Protein AF-A0A916X3Y1-F1 (afdb_monomer)

Foldseek 3Di:
DDDDPDPPPPPPPPPPDPDPPDDDDPPDDDDPVRVVVVVVVVVVVVVVVVVVVVVVVVVVVVVVVVVVVVVVVVVVVVVVVVVVVVVVVVVVVVVVVVVVLLVVLVVCCVVVVVVSVVD

Secondary structure (DSSP, 8-state):
--S-SSSSSTTS---------PPPPTTPPPPHHHHHHHHHHHHHHHHHHHHHHHHHHHHHHHHHHHHHHHHHHHHHHHHHHHHHHHHHHHHHHHHHHHHHHHHHHHHHHHTT-GGGTT-

pLDDT: mean 85.69, std 15.68, range [44.16, 98.5]

Solvent-accessible surface area (backbone atoms only — not comparable to full-atom values): 7210 Å² total; per-residue (Å²): 141,83,94,81,82,83,84,78,77,81,84,80,74,90,75,78,74,85,68,81,80,77,75,84,61,94,82,66,78,76,50,74,68,53,51,52,52,47,53,53,50,52,54,48,52,53,50,54,51,51,52,53,50,51,54,52,51,52,56,50,50,52,53,51,54,52,50,50,52,53,53,55,52,54,53,52,52,52,52,52,50,53,51,51,52,54,51,51,55,55,48,52,52,52,50,55,48,53,55,48,52,52,51,51,32,53,50,40,23,74,73,66,44,61,84,33,65,82,108

Sequence (119 aa):
MRHGAFLSAAALAVAVTCAPARADDPYEKLTPEELARDRETIRRLNREQLEYVRQRDAQYAEGWRAYDRARHSSGSDSARHQQQVRAYEADRRRYEQAMAEWRDDVAACRAGYYEYCRR

Organism: NCBI:txid1955250

Mean predicted aligned error: 14.66 Å

Radius of gyration: 43.61 Å; Cα contacts (8 Å, |Δi|>4): 15; chains: 1; bounding box: 110×30×101 Å

Structure (mmCIF, N/CA/C/O backbone):
data_AF-A0A916X3Y1-F1
#
_entry.id   AF-A0A916X3Y1-F1
#
loop_
_atom_site.group_PDB
_atom_site.id
_atom_site.type_symbol
_atom_site.label_atom_id
_atom_site.label_alt_id
_atom_site.label_comp_id
_atom_site.label_asym_id
_atom_site.label_entity_id
_atom_site.label_seq_id
_atom_site.pdbx_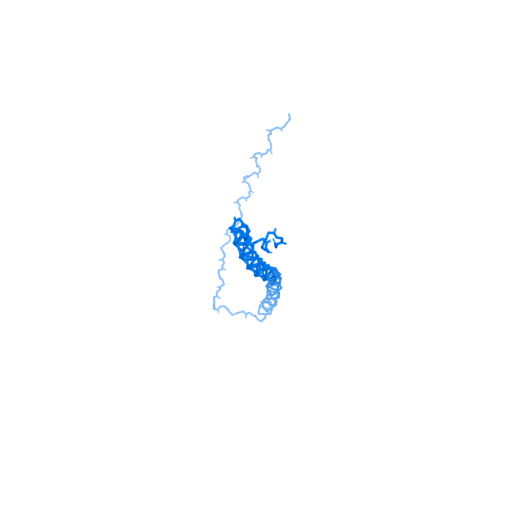PDB_ins_code
_atom_site.Cartn_x
_atom_site.Cartn_y
_atom_site.Cartn_z
_atom_site.occupancy
_atom_site.B_iso_or_equiv
_atom_site.auth_seq_id
_atom_site.auth_comp_id
_atom_site.auth_asym_id
_atom_site.auth_atom_id
_atom_site.pdbx_PDB_model_num
ATOM 1 N N . MET A 1 1 ? 69.023 8.499 -1.344 1.00 44.16 1 MET A N 1
ATOM 2 C CA . MET A 1 1 ? 68.287 7.883 -2.479 1.00 44.16 1 MET A CA 1
ATOM 3 C C . MET A 1 1 ? 66.813 7.852 -2.093 1.00 44.16 1 MET A C 1
ATOM 5 O O . MET A 1 1 ? 66.559 7.384 -1.003 1.00 44.16 1 MET A O 1
ATOM 9 N N . ARG A 1 2 ? 65.785 8.315 -2.806 1.00 48.59 2 ARG A N 1
ATOM 10 C CA . ARG A 1 2 ? 65.554 8.884 -4.143 1.00 48.59 2 ARG A CA 1
ATOM 11 C C . ARG A 1 2 ? 64.167 9.557 -4.024 1.00 48.59 2 ARG A C 1
ATOM 13 O O . ARG A 1 2 ? 63.162 8.860 -4.047 1.00 48.59 2 ARG A O 1
ATOM 20 N N . HIS A 1 3 ? 64.098 10.877 -3.867 1.00 47.38 3 HIS A N 1
ATOM 21 C CA . HIS A 1 3 ? 62.840 11.646 -3.924 1.00 47.38 3 HIS A CA 1
ATOM 22 C C . HIS A 1 3 ? 62.915 12.671 -5.062 1.00 47.38 3 HIS A C 1
ATOM 24 O O . HIS A 1 3 ? 62.793 13.866 -4.837 1.00 47.38 3 HIS A O 1
ATOM 30 N N . GLY A 1 4 ? 63.215 12.220 -6.284 1.00 51.53 4 GLY A N 1
ATOM 31 C CA . GLY A 1 4 ? 63.528 13.145 -7.381 1.00 51.53 4 GLY A CA 1
ATOM 32 C C . GLY A 1 4 ? 63.129 12.677 -8.773 1.00 51.53 4 GLY A C 1
ATOM 33 O O . GLY A 1 4 ? 63.801 13.042 -9.726 1.00 51.53 4 GLY A O 1
ATOM 34 N N . ALA A 1 5 ? 62.097 11.841 -8.918 1.00 54.31 5 ALA A N 1
ATOM 35 C CA . ALA A 1 5 ? 61.753 11.285 -10.234 1.00 54.31 5 ALA A CA 1
ATOM 36 C C . ALA A 1 5 ? 60.248 11.147 -10.523 1.00 54.31 5 ALA A C 1
ATOM 38 O O . ALA A 1 5 ? 59.883 10.390 -11.413 1.00 54.31 5 ALA A O 1
ATOM 39 N N . PHE A 1 6 ? 59.369 11.855 -9.805 1.00 48.84 6 PHE A N 1
ATOM 40 C CA . PHE A 1 6 ? 57.917 11.766 -10.049 1.00 48.84 6 PHE A CA 1
ATOM 41 C C . PHE A 1 6 ? 57.268 13.051 -10.582 1.00 48.84 6 PHE A C 1
ATOM 43 O O . PHE A 1 6 ? 56.071 13.050 -10.838 1.00 48.84 6 PHE A O 1
ATOM 50 N N . LEU A 1 7 ? 58.031 14.126 -10.813 1.00 50.97 7 LEU A N 1
ATOM 51 C CA . LEU A 1 7 ? 57.475 15.402 -11.296 1.00 50.97 7 LEU A CA 1
ATOM 52 C C . LEU A 1 7 ? 57.692 15.678 -12.794 1.00 50.97 7 LEU A C 1
ATOM 54 O O . LEU A 1 7 ? 57.165 16.661 -13.300 1.00 50.97 7 LEU A O 1
ATOM 58 N N . SER A 1 8 ? 58.390 14.808 -13.531 1.00 49.16 8 SER A N 1
ATOM 59 C CA . SER A 1 8 ? 58.743 15.081 -14.939 1.00 49.16 8 SER A CA 1
ATOM 60 C C . SER A 1 8 ? 57.944 14.286 -15.981 1.00 49.16 8 SER A C 1
ATOM 62 O O . SER A 1 8 ? 58.177 14.462 -17.171 1.00 49.16 8 SER A O 1
ATOM 64 N N . ALA A 1 9 ? 56.999 13.430 -15.576 1.00 49.28 9 ALA A N 1
ATOM 65 C CA . ALA A 1 9 ? 56.216 12.604 -16.510 1.00 49.28 9 ALA A CA 1
ATOM 66 C C . ALA A 1 9 ? 54.805 13.148 -16.815 1.00 49.28 9 ALA A C 1
ATOM 68 O O . ALA A 1 9 ? 54.120 12.612 -17.680 1.00 49.28 9 ALA A O 1
ATOM 69 N N . ALA A 1 10 ? 54.359 14.215 -16.141 1.00 51.84 10 ALA A N 1
ATOM 70 C CA . ALA A 1 10 ? 53.013 14.770 -16.331 1.00 51.84 10 ALA A CA 1
ATOM 71 C C . ALA A 1 10 ? 52.903 15.783 -17.491 1.00 51.84 10 ALA A C 1
ATOM 73 O O . ALA A 1 10 ? 51.804 16.210 -17.825 1.00 51.84 10 ALA A O 1
ATOM 74 N N . ALA A 1 11 ? 54.016 16.168 -18.126 1.00 54.16 11 ALA A N 1
ATOM 75 C CA . ALA A 1 11 ? 54.036 17.251 -19.116 1.00 54.16 11 ALA A CA 1
ATOM 76 C C . ALA A 1 11 ? 53.932 16.794 -20.589 1.00 54.16 11 ALA A C 1
ATOM 78 O O . ALA A 1 11 ? 54.037 17.626 -21.483 1.00 54.16 11 ALA A O 1
ATOM 79 N N . LEU A 1 12 ? 53.735 15.499 -20.871 1.00 56.00 12 LEU A N 1
ATOM 80 C CA . LEU A 1 12 ? 53.884 14.946 -22.231 1.00 56.00 12 LEU A CA 1
ATOM 81 C C . LEU A 1 12 ? 52.687 14.119 -22.732 1.00 56.00 12 LEU A C 1
ATOM 83 O O . LEU A 1 12 ? 52.857 13.217 -23.544 1.00 56.00 12 LEU A O 1
ATOM 87 N N . ALA A 1 13 ? 51.468 14.428 -22.276 1.00 55.31 13 ALA A N 1
ATOM 88 C CA . ALA A 1 13 ? 50.255 13.732 -22.730 1.00 55.31 13 ALA A CA 1
ATOM 89 C C . ALA A 1 13 ? 49.047 14.646 -23.033 1.00 55.31 13 ALA A C 1
ATOM 91 O O . ALA A 1 13 ? 47.923 14.162 -23.115 1.00 55.31 13 ALA A O 1
ATOM 92 N N . VAL A 1 14 ? 49.248 15.954 -23.244 1.00 57.62 14 VAL A N 1
ATOM 93 C CA . VAL A 1 14 ? 48.178 16.880 -23.691 1.00 57.62 14 VAL A CA 1
ATOM 94 C C . VAL A 1 14 ? 48.352 17.221 -25.174 1.00 57.62 14 VAL A C 1
ATOM 96 O O . VAL A 1 14 ? 48.387 18.373 -25.584 1.00 57.62 14 VAL A O 1
ATOM 99 N N . ALA A 1 15 ? 48.492 16.186 -25.994 1.00 55.53 15 ALA A N 1
ATOM 100 C CA . ALA A 1 15 ? 48.335 16.277 -27.445 1.00 55.53 15 ALA A CA 1
ATOM 101 C C . ALA A 1 15 ? 47.292 15.253 -27.915 1.00 55.53 15 ALA A C 1
ATOM 103 O O . ALA A 1 15 ? 47.436 14.629 -28.963 1.00 55.53 15 ALA A O 1
ATOM 104 N N . VAL A 1 16 ? 46.239 15.056 -27.110 1.00 61.94 16 VAL A N 1
ATOM 105 C CA . VAL A 1 16 ? 45.024 14.382 -27.570 1.00 61.94 16 VAL A CA 1
ATOM 106 C C . VAL A 1 16 ? 44.362 15.332 -28.559 1.00 61.94 16 VAL A C 1
ATOM 108 O O . VAL A 1 16 ? 43.716 16.312 -28.205 1.00 61.94 16 VAL A O 1
ATOM 111 N N . THR A 1 17 ? 44.658 15.062 -29.819 1.00 58.97 17 THR A N 1
ATOM 112 C CA . THR A 1 17 ? 44.101 15.638 -31.033 1.00 58.97 17 THR A CA 1
ATOM 113 C C . THR A 1 17 ? 42.613 15.962 -30.896 1.00 58.97 17 THR A C 1
ATOM 115 O O . THR A 1 17 ? 41.772 15.064 -30.952 1.00 58.97 17 THR A O 1
ATOM 118 N N . CYS A 1 18 ? 42.276 17.250 -30.803 1.00 63.91 18 CYS A N 1
ATOM 119 C CA . CYS A 1 18 ? 40.961 17.741 -31.206 1.00 63.91 18 CYS A CA 1
ATOM 120 C C . CYS A 1 18 ? 40.856 17.597 -32.730 1.00 63.91 18 CYS A C 1
ATOM 122 O O . CYS A 1 18 ? 41.080 18.553 -33.471 1.00 63.91 18 CYS A O 1
ATOM 124 N N . ALA A 1 19 ? 40.584 16.386 -33.216 1.00 65.50 19 ALA A N 1
ATOM 125 C CA . ALA A 1 19 ? 40.136 16.215 -34.588 1.00 65.50 19 ALA A CA 1
ATOM 126 C C . ALA A 1 19 ? 38.744 16.862 -34.700 1.00 65.50 19 ALA A C 1
ATOM 128 O O . ALA A 1 19 ? 37.890 16.586 -33.852 1.00 65.50 19 ALA A O 1
ATOM 129 N N . PRO A 1 20 ? 38.490 17.734 -35.691 1.00 69.31 20 PRO A N 1
ATOM 130 C CA . PRO A 1 20 ? 37.146 18.243 -35.913 1.00 69.31 20 PRO A CA 1
ATOM 131 C C . PRO A 1 20 ? 36.227 17.060 -36.227 1.00 69.31 20 PRO A C 1
ATOM 133 O O . PRO A 1 20 ? 36.447 16.340 -37.202 1.00 69.31 20 PRO A O 1
ATOM 136 N N . ALA A 1 21 ? 35.205 16.851 -35.397 1.00 74.00 21 ALA A N 1
ATOM 137 C CA . ALA A 1 21 ? 34.122 15.941 -35.730 1.00 74.00 21 ALA A CA 1
ATOM 138 C C . ALA A 1 21 ?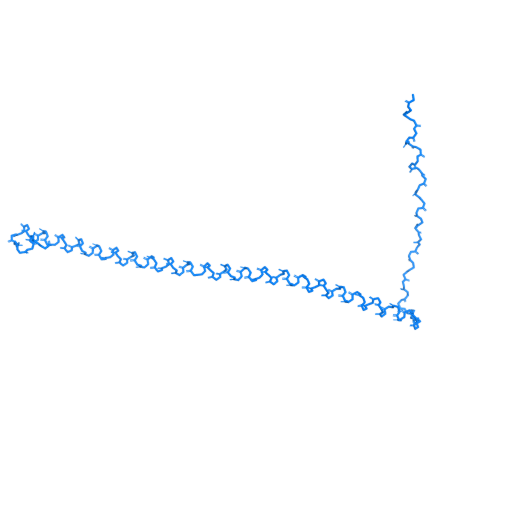 33.428 16.500 -36.978 1.00 74.00 21 ALA A C 1
ATOM 140 O O . ALA A 1 21 ? 32.827 17.575 -36.933 1.00 74.00 21 ALA A O 1
ATOM 141 N N . ARG A 1 22 ? 33.564 15.811 -38.115 1.00 72.00 22 ARG A N 1
ATOM 142 C CA . ARG A 1 22 ? 32.702 16.075 -39.266 1.00 72.00 22 ARG A CA 1
ATOM 143 C C . ARG A 1 22 ? 31.299 15.624 -38.882 1.00 72.00 22 ARG A C 1
ATOM 145 O O . ARG A 1 22 ? 31.124 14.483 -38.474 1.00 72.00 22 ARG A O 1
ATOM 152 N N . ALA A 1 23 ? 30.343 16.543 -38.951 1.00 74.62 23 ALA A N 1
ATOM 153 C CA . ALA A 1 23 ? 28.937 16.193 -38.845 1.00 74.62 23 ALA A CA 1
ATOM 154 C C . ALA A 1 23 ? 28.533 15.397 -40.091 1.00 74.62 23 ALA A C 1
ATOM 156 O O . ALA A 1 23 ? 28.978 15.735 -41.191 1.00 74.62 23 ALA A O 1
ATOM 157 N N . ASP A 1 24 ? 27.703 14.375 -39.904 1.00 72.06 24 ASP A N 1
ATOM 158 C CA . ASP A 1 24 ? 27.115 13.620 -41.008 1.00 72.06 24 ASP A CA 1
ATOM 159 C C . ASP A 1 24 ? 26.263 14.566 -41.870 1.00 72.06 24 ASP A C 1
ATOM 161 O O . ASP A 1 24 ? 25.454 15.342 -41.346 1.00 72.06 24 ASP A O 1
ATOM 165 N N . ASP A 1 25 ? 26.468 14.545 -43.189 1.00 79.38 25 ASP A N 1
ATOM 166 C CA . ASP A 1 25 ? 25.682 15.353 -44.121 1.00 79.38 25 ASP A CA 1
ATOM 167 C C . ASP A 1 25 ? 24.270 14.747 -44.242 1.00 79.38 25 ASP A C 1
ATOM 169 O O . ASP A 1 25 ? 24.129 13.601 -44.675 1.00 79.38 25 ASP A O 1
ATOM 173 N N . PRO A 1 26 ? 23.197 15.486 -43.899 1.00 75.00 26 PRO A N 1
ATOM 174 C CA . PRO A 1 26 ? 21.831 14.966 -43.964 1.00 75.00 26 PRO A CA 1
ATOM 175 C C . PRO A 1 26 ? 21.361 14.621 -45.389 1.00 75.00 26 PRO A C 1
ATOM 177 O O . PRO A 1 26 ? 20.303 14.006 -45.541 1.00 75.00 26 PRO A O 1
ATOM 180 N N . TYR A 1 27 ? 22.099 15.026 -46.429 1.00 78.88 27 TYR A N 1
ATOM 181 C CA . TYR A 1 27 ? 21.800 14.724 -47.831 1.00 78.88 27 TYR A CA 1
ATOM 182 C C . TYR A 1 27 ? 22.665 13.599 -48.415 1.00 78.88 27 TYR A C 1
ATOM 184 O O . TYR A 1 27 ? 22.440 13.191 -49.562 1.00 78.88 27 TYR A O 1
ATOM 192 N N . GLU A 1 28 ? 23.628 13.077 -47.654 1.00 82.25 28 GLU A N 1
ATOM 193 C CA . GLU A 1 28 ? 24.471 11.970 -48.088 1.00 82.25 28 GLU A CA 1
ATOM 194 C C . GLU A 1 28 ? 23.668 10.663 -48.117 1.00 82.25 28 GLU A C 1
ATOM 196 O O . GLU A 1 28 ? 22.953 10.298 -47.181 1.00 82.25 28 GLU A O 1
ATOM 201 N N . LYS A 1 29 ? 23.738 9.954 -49.248 1.00 86.25 29 LYS A N 1
ATOM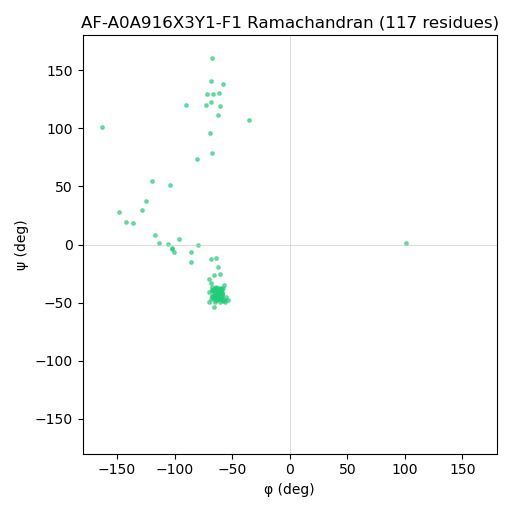 202 C CA . LYS A 1 29 ? 23.048 8.674 -49.412 1.00 86.25 29 LYS A CA 1
ATOM 203 C C . LYS A 1 29 ? 23.967 7.549 -48.970 1.00 86.25 29 LYS A C 1
ATOM 205 O O . LYS A 1 29 ? 24.995 7.325 -49.599 1.00 86.25 29 LYS A O 1
ATOM 210 N N . LEU A 1 30 ? 23.520 6.799 -47.968 1.00 87.25 30 LEU A N 1
ATOM 211 C CA . LEU A 1 30 ? 24.178 5.573 -47.531 1.00 87.25 30 LEU A CA 1
ATOM 212 C C . LEU A 1 30 ? 24.278 4.566 -48.682 1.00 87.25 30 LEU A C 1
ATOM 214 O O . LEU A 1 30 ? 23.325 4.336 -49.438 1.00 87.25 30 LEU A O 1
ATOM 218 N N . THR A 1 31 ? 25.431 3.921 -48.769 1.00 92.94 31 THR A N 1
ATOM 219 C CA . THR A 1 31 ? 25.657 2.755 -49.620 1.00 92.94 31 THR A CA 1
ATOM 220 C C . THR A 1 31 ? 24.845 1.548 -49.118 1.00 92.94 31 THR A C 1
ATOM 222 O O . THR A 1 31 ? 24.428 1.493 -47.954 1.00 92.94 31 THR A O 1
ATOM 225 N N . PRO A 1 32 ? 24.603 0.528 -49.964 1.00 94.00 32 PRO A N 1
ATOM 226 C CA . PRO A 1 32 ? 23.918 -0.692 -49.538 1.00 94.00 32 PRO A CA 1
ATOM 227 C C . PRO A 1 32 ? 24.597 -1.419 -48.367 1.00 94.00 32 PRO A C 1
ATOM 229 O O . PRO A 1 32 ? 23.896 -1.985 -47.524 1.00 94.00 32 PRO A O 1
ATOM 232 N N . GLU A 1 33 ? 25.934 -1.405 -48.287 1.00 93.94 33 GLU A N 1
ATOM 233 C CA . GLU A 1 33 ? 26.662 -2.031 -47.176 1.00 93.94 33 GLU A CA 1
ATOM 234 C C . GLU A 1 33 ? 26.472 -1.270 -45.859 1.00 93.94 33 GLU A C 1
ATOM 236 O O . GLU A 1 33 ? 26.269 -1.890 -44.812 1.00 93.94 33 GLU A O 1
ATOM 241 N N . GLU A 1 34 ? 26.485 0.064 -45.900 1.00 92.12 34 GLU A N 1
ATOM 242 C CA . GLU A 1 34 ? 26.216 0.905 -44.728 1.00 92.12 34 GLU A CA 1
ATOM 243 C C . GLU A 1 34 ? 24.786 0.706 -44.228 1.00 92.12 34 GLU A C 1
ATOM 245 O O . GLU A 1 34 ? 24.577 0.447 -43.045 1.00 92.12 34 GLU A O 1
ATOM 250 N N . LEU A 1 35 ? 23.807 0.674 -45.138 1.00 92.44 35 LEU A N 1
ATOM 251 C CA . LEU A 1 35 ? 22.418 0.351 -44.799 1.00 92.44 35 LEU A CA 1
ATOM 252 C C . LEU A 1 35 ? 22.275 -1.033 -44.150 1.00 92.44 35 LEU A C 1
ATOM 254 O O . LEU A 1 35 ? 21.439 -1.222 -43.261 1.00 92.44 35 LEU A O 1
ATOM 258 N N . ALA A 1 36 ? 23.052 -2.024 -44.592 1.00 94.56 36 ALA A N 1
ATOM 259 C CA . ALA A 1 36 ? 23.040 -3.354 -43.991 1.00 94.56 36 ALA A CA 1
ATOM 260 C C . ALA A 1 36 ? 23.611 -3.334 -42.562 1.00 94.56 36 ALA A C 1
ATOM 262 O O . ALA A 1 36 ? 22.991 -3.896 -41.653 1.00 94.56 36 ALA A O 1
ATOM 263 N N . ARG A 1 37 ? 24.734 -2.634 -42.352 1.00 94.56 37 ARG A N 1
ATOM 264 C CA . ARG A 1 37 ? 25.368 -2.454 -41.035 1.00 94.56 37 ARG A CA 1
ATOM 265 C C . ARG A 1 37 ? 24.463 -1.699 -40.060 1.00 94.56 37 ARG A C 1
ATOM 267 O O . ARG A 1 37 ? 24.323 -2.110 -38.905 1.00 94.56 37 ARG A O 1
ATOM 274 N N . ASP A 1 38 ? 23.800 -0.649 -40.525 1.00 94.62 38 ASP A N 1
ATOM 275 C CA . ASP A 1 38 ? 22.855 0.125 -39.720 1.00 94.62 38 ASP A CA 1
ATOM 276 C C . ASP A 1 38 ? 21.649 -0.713 -39.323 1.00 94.62 38 ASP A C 1
ATOM 278 O O . ASP A 1 38 ? 21.257 -0.730 -38.158 1.00 94.62 38 ASP A O 1
ATOM 282 N N . ARG A 1 39 ? 21.083 -1.490 -40.254 1.00 95.31 39 ARG A N 1
ATOM 283 C CA . ARG A 1 39 ? 19.974 -2.406 -39.945 1.00 95.31 39 ARG A CA 1
ATOM 284 C C . ARG A 1 39 ? 20.355 -3.423 -38.881 1.00 95.31 39 ARG A C 1
ATOM 286 O O . ARG A 1 39 ? 19.542 -3.711 -38.003 1.00 95.31 39 ARG A O 1
ATOM 293 N N . GLU A 1 40 ? 21.553 -3.989 -38.959 1.00 96.81 40 GLU A N 1
ATOM 294 C CA . GLU A 1 40 ? 22.045 -4.908 -37.936 1.00 96.81 40 GLU A CA 1
ATOM 295 C C . GLU A 1 40 ? 22.200 -4.204 -36.582 1.00 96.81 40 GLU A C 1
ATOM 297 O O . GLU A 1 40 ? 21.701 -4.701 -35.567 1.00 96.81 40 GLU A O 1
ATOM 302 N N . THR A 1 41 ? 22.796 -3.010 -36.582 1.00 96.25 41 THR A N 1
ATOM 303 C CA . THR A 1 41 ? 22.997 -2.188 -35.382 1.00 96.25 41 THR A CA 1
ATOM 304 C C . THR A 1 41 ? 21.668 -1.822 -34.728 1.00 96.25 41 THR A C 1
ATOM 306 O O . THR A 1 41 ? 21.472 -2.087 -33.543 1.00 96.25 41 THR A O 1
ATOM 309 N N . ILE A 1 42 ? 20.705 -1.317 -35.499 1.00 96.19 42 ILE A N 1
ATOM 310 C CA . ILE A 1 42 ? 19.355 -0.977 -35.034 1.00 96.19 42 ILE A CA 1
ATOM 311 C C . ILE A 1 42 ? 18.654 -2.213 -34.465 1.00 96.19 42 ILE A C 1
ATOM 313 O O . ILE A 1 42 ? 18.044 -2.147 -33.401 1.00 96.19 42 ILE A O 1
ATOM 317 N N . ARG A 1 43 ? 18.750 -3.372 -35.129 1.00 98.00 43 ARG A N 1
ATOM 318 C CA . ARG A 1 43 ? 18.160 -4.621 -34.617 1.00 98.00 43 ARG A CA 1
ATOM 319 C C . ARG A 1 43 ? 18.785 -5.060 -33.300 1.00 98.00 43 ARG A C 1
ATOM 321 O O . ARG A 1 43 ? 18.083 -5.629 -32.468 1.00 98.00 43 ARG A O 1
ATOM 328 N N . ARG A 1 44 ? 20.092 -4.871 -33.119 1.00 98.25 44 ARG A N 1
ATOM 329 C CA . ARG A 1 44 ? 20.763 -5.150 -31.845 1.00 98.25 44 ARG A CA 1
ATOM 330 C C . ARG A 1 44 ? 20.255 -4.200 -30.761 1.00 98.25 44 ARG A C 1
ATOM 332 O O . ARG A 1 44 ? 19.720 -4.681 -29.770 1.00 98.25 44 ARG A O 1
ATOM 339 N N . LEU A 1 45 ? 20.308 -2.892 -31.008 1.00 98.12 45 LEU A N 1
ATOM 340 C CA . LEU A 1 45 ? 19.875 -1.870 -30.050 1.00 98.12 45 LEU A CA 1
ATOM 341 C C . LEU A 1 45 ? 18.402 -2.035 -29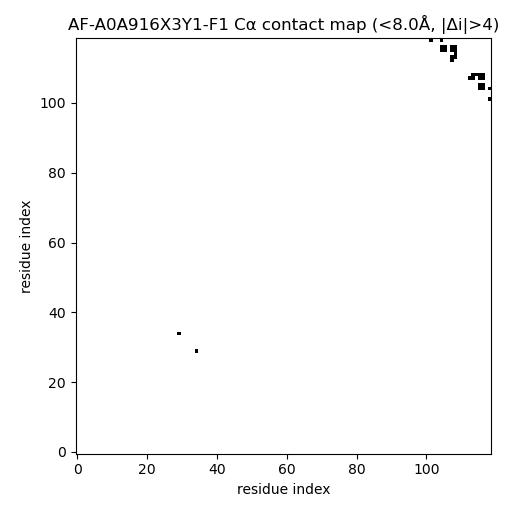.653 1.00 98.12 45 LEU A C 1
ATOM 343 O O . LEU A 1 45 ? 18.064 -1.964 -28.478 1.00 98.12 45 LEU A O 1
ATOM 347 N N . ASN A 1 46 ? 17.521 -2.343 -30.608 1.00 98.31 46 ASN A N 1
ATOM 348 C CA . ASN A 1 46 ? 16.110 -2.600 -30.317 1.00 98.31 46 ASN A CA 1
ATOM 349 C C . ASN A 1 46 ? 15.908 -3.837 -29.434 1.00 98.31 46 ASN A C 1
ATOM 351 O O . ASN A 1 46 ? 15.012 -3.844 -28.592 1.00 98.31 46 ASN A O 1
ATOM 355 N N . ARG A 1 47 ? 16.717 -4.890 -29.619 1.00 98.50 47 ARG A N 1
ATOM 356 C CA . ARG A 1 47 ? 16.655 -6.093 -28.776 1.00 98.50 47 ARG A CA 1
ATOM 357 C C . ARG A 1 47 ? 17.136 -5.799 -27.360 1.00 98.50 47 ARG A C 1
ATOM 359 O O . ARG A 1 47 ? 16.427 -6.143 -26.420 1.00 98.50 47 ARG A O 1
ATOM 366 N N . GLU A 1 48 ? 18.271 -5.120 -27.225 1.00 98.31 48 GLU A N 1
ATOM 367 C CA . GLU A 1 48 ? 18.823 -4.698 -25.930 1.00 98.31 48 GLU A CA 1
ATOM 368 C C . GLU A 1 48 ? 17.837 -3.794 -25.179 1.00 98.31 48 GLU A C 1
ATOM 370 O O . GLU A 1 48 ? 17.540 -4.019 -24.007 1.00 98.31 48 GLU A O 1
ATOM 375 N N . GLN A 1 49 ? 17.238 -2.824 -25.874 1.00 98.50 49 GLN A N 1
ATOM 376 C CA . GLN A 1 49 ? 16.266 -1.919 -25.271 1.00 98.50 49 GLN A CA 1
ATOM 377 C C . GLN A 1 49 ? 14.975 -2.636 -24.865 1.00 98.50 49 GLN A C 1
ATOM 379 O O . GLN A 1 49 ? 14.410 -2.346 -23.808 1.00 98.50 49 GLN A O 1
ATOM 384 N N . LEU A 1 50 ? 14.499 -3.584 -25.678 1.00 98.38 50 LEU A N 1
ATOM 385 C CA . LEU A 1 50 ? 13.340 -4.404 -25.332 1.00 98.38 50 LEU A CA 1
ATOM 386 C C . LEU A 1 50 ? 13.608 -5.245 -24.079 1.00 98.38 50 LEU A C 1
ATOM 388 O O . LEU A 1 50 ? 12.730 -5.363 -23.226 1.00 98.38 50 LEU A O 1
ATOM 392 N N . GLU A 1 51 ? 14.799 -5.830 -23.963 1.00 98.25 51 GLU A N 1
ATOM 393 C CA . GLU A 1 51 ? 15.202 -6.599 -22.786 1.00 98.25 51 GLU A CA 1
ATOM 394 C C . GLU A 1 51 ? 15.267 -5.719 -21.534 1.00 98.25 51 GLU A C 1
ATOM 396 O O . GLU A 1 51 ? 14.658 -6.060 -20.518 1.00 98.25 51 GLU A O 1
ATOM 401 N N . TYR A 1 52 ? 15.886 -4.541 -21.638 1.00 97.50 52 TYR A N 1
ATOM 402 C CA . TYR A 1 52 ? 15.926 -3.556 -20.559 1.00 97.50 52 TYR A CA 1
ATOM 403 C C . TYR A 1 52 ? 14.521 -3.155 -20.082 1.00 97.50 52 TYR A C 1
ATOM 405 O O . TYR A 1 52 ? 14.232 -3.196 -18.885 1.00 97.50 52 TYR A O 1
ATOM 413 N N . VAL A 1 53 ? 13.616 -2.813 -21.007 1.00 97.88 53 VAL A N 1
ATOM 414 C CA . VAL A 1 53 ? 12.238 -2.427 -20.662 1.00 97.88 53 VAL A CA 1
ATOM 415 C C . VAL A 1 53 ? 11.491 -3.585 -20.010 1.00 97.88 53 VAL A C 1
ATOM 417 O O . VAL A 1 53 ? 10.833 -3.381 -18.994 1.00 97.88 53 VAL A O 1
ATOM 420 N N . ARG A 1 54 ? 11.630 -4.812 -20.526 1.00 96.88 54 ARG A N 1
ATOM 421 C CA . ARG A 1 54 ? 11.011 -5.999 -19.915 1.00 96.88 54 ARG A CA 1
ATOM 422 C C . ARG A 1 54 ? 11.498 -6.225 -18.488 1.00 96.88 54 ARG A C 1
ATOM 424 O O . ARG A 1 54 ? 10.683 -6.497 -17.611 1.00 96.88 54 ARG A O 1
ATOM 431 N N . GLN A 1 55 ? 12.803 -6.106 -18.253 1.00 95.88 55 GLN A N 1
ATOM 432 C CA . GLN A 1 55 ? 13.382 -6.258 -16.921 1.00 95.88 55 GLN A CA 1
ATOM 433 C C . GLN A 1 55 ? 12.863 -5.180 -15.965 1.00 95.88 55 GLN A C 1
ATOM 435 O O . GLN A 1 55 ? 12.411 -5.492 -14.863 1.00 95.88 55 GLN A O 1
ATOM 440 N N . ARG A 1 56 ? 12.879 -3.920 -16.403 1.00 94.75 56 ARG A N 1
ATOM 441 C CA . ARG A 1 56 ? 12.366 -2.783 -15.638 1.00 94.75 56 ARG A CA 1
ATOM 442 C C . ARG A 1 56 ? 10.888 -2.968 -15.284 1.00 94.75 56 ARG A C 1
ATOM 444 O O . ARG A 1 56 ? 10.494 -2.798 -14.134 1.00 94.75 56 ARG A O 1
ATOM 451 N N . ASP A 1 57 ? 10.064 -3.335 -16.258 1.00 96.25 57 ASP A N 1
ATOM 452 C CA . ASP A 1 57 ? 8.625 -3.493 -16.056 1.00 96.25 57 ASP A CA 1
ATOM 453 C C . ASP A 1 57 ? 8.315 -4.695 -15.146 1.00 96.25 57 ASP A C 1
ATOM 455 O O . ASP A 1 57 ? 7.395 -4.623 -14.331 1.00 96.25 57 ASP A O 1
ATOM 459 N N . ALA A 1 58 ? 9.118 -5.766 -15.202 1.00 93.94 58 ALA A N 1
ATOM 460 C CA . ALA A 1 58 ? 9.022 -6.883 -14.262 1.00 93.94 58 ALA A CA 1
ATOM 461 C C . ALA A 1 58 ? 9.305 -6.445 -12.813 1.00 93.94 58 ALA A C 1
ATOM 463 O O . ALA A 1 58 ? 8.560 -6.827 -11.907 1.00 93.94 58 ALA A O 1
ATOM 464 N N . GLN A 1 59 ? 10.318 -5.598 -12.598 1.00 89.19 59 GLN A N 1
ATOM 465 C CA . GLN A 1 59 ? 10.617 -5.027 -11.278 1.00 89.19 59 GLN A CA 1
ATOM 466 C C . GLN A 1 59 ? 9.453 -4.171 -10.757 1.00 89.19 59 GLN A C 1
ATOM 468 O O . GLN A 1 59 ? 9.032 -4.316 -9.608 1.00 89.19 59 GLN A O 1
ATOM 473 N N . TYR A 1 60 ? 8.871 -3.318 -11.605 1.00 90.88 60 TYR A N 1
ATOM 474 C CA . TYR A 1 60 ? 7.708 -2.520 -11.211 1.00 90.88 60 TYR A CA 1
ATOM 475 C C . TYR A 1 60 ? 6.471 -3.376 -10.933 1.00 90.88 60 TYR A C 1
ATOM 477 O O . TYR A 1 60 ? 5.734 -3.088 -9.990 1.00 90.88 60 TYR A O 1
ATOM 485 N N . ALA A 1 61 ? 6.234 -4.435 -11.711 1.00 92.12 61 ALA A N 1
ATOM 486 C CA . ALA A 1 61 ? 5.094 -5.324 -11.510 1.00 92.12 61 ALA A CA 1
ATOM 487 C C . ALA A 1 61 ? 5.120 -5.995 -10.127 1.00 92.12 61 ALA A C 1
ATOM 489 O O . ALA A 1 61 ? 4.072 -6.142 -9.494 1.00 92.12 61 ALA A O 1
ATOM 490 N N . GLU A 1 62 ? 6.298 -6.376 -9.630 1.00 86.00 62 GLU A N 1
ATOM 491 C CA . GLU A 1 62 ? 6.447 -6.920 -8.278 1.00 86.00 62 GLU A CA 1
ATOM 492 C C . GLU A 1 62 ? 6.106 -5.881 -7.202 1.00 86.00 62 GLU A C 1
ATOM 494 O O . GLU A 1 62 ? 5.292 -6.162 -6.315 1.00 86.00 62 GLU A O 1
ATOM 499 N N . GLY A 1 63 ? 6.652 -4.666 -7.324 1.00 88.56 63 GLY A N 1
ATOM 500 C CA . GLY A 1 63 ? 6.362 -3.55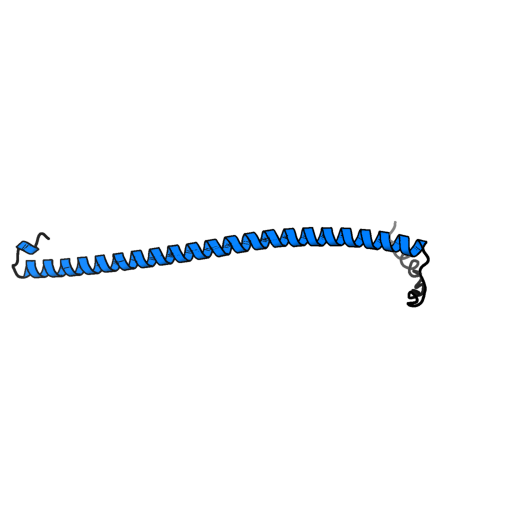9 -6.411 1.00 88.56 63 GLY A CA 1
ATOM 501 C C . GLY A 1 63 ? 4.872 -3.207 -6.368 1.00 88.56 63 GLY A C 1
ATOM 502 O O . GLY A 1 63 ? 4.294 -3.074 -5.288 1.00 88.56 63 GLY A O 1
ATOM 503 N N . TRP A 1 64 ? 4.215 -3.154 -7.530 1.00 89.38 64 TRP A N 1
ATOM 504 C CA . TRP A 1 64 ? 2.773 -2.913 -7.627 1.00 89.38 64 TRP A CA 1
ATOM 505 C C . TRP A 1 64 ? 1.943 -4.014 -6.970 1.00 89.38 64 TRP A C 1
ATOM 507 O O . TRP A 1 64 ? 1.003 -3.714 -6.237 1.00 89.38 64 TRP A O 1
ATOM 517 N N . ARG A 1 65 ? 2.304 -5.289 -7.166 1.00 89.69 65 ARG A N 1
ATOM 518 C CA . ARG A 1 65 ? 1.625 -6.413 -6.500 1.00 89.69 65 ARG A CA 1
ATOM 519 C C . ARG A 1 65 ? 1.795 -6.363 -4.981 1.00 89.69 65 ARG A C 1
ATOM 521 O O . ARG A 1 65 ? 0.865 -6.709 -4.257 1.00 89.69 65 ARG A O 1
ATOM 528 N N . ALA A 1 66 ? 2.968 -5.968 -4.487 1.00 88.19 66 ALA A N 1
ATOM 529 C CA . ALA A 1 66 ? 3.207 -5.813 -3.054 1.00 88.19 66 ALA A CA 1
ATOM 530 C C . ALA A 1 66 ? 2.372 -4.669 -2.459 1.00 88.19 66 ALA A C 1
ATOM 532 O O . ALA A 1 66 ? 1.710 -4.868 -1.439 1.00 88.19 66 ALA A O 1
ATOM 533 N N . TYR A 1 67 ? 2.347 -3.515 -3.132 1.00 84.44 67 TYR A N 1
ATOM 534 C CA . TYR A 1 67 ? 1.514 -2.375 -2.752 1.00 84.44 67 TYR A CA 1
ATOM 535 C C . TYR A 1 67 ? 0.028 -2.747 -2.709 1.00 84.44 67 TYR A C 1
ATOM 537 O O . TYR A 1 67 ? -0.649 -2.476 -1.718 1.00 84.44 67 TYR A O 1
ATOM 545 N N . ASP A 1 68 ? -0.469 -3.416 -3.750 1.00 88.88 68 ASP A N 1
ATOM 546 C CA . ASP A 1 68 ? -1.876 -3.795 -3.840 1.00 88.88 68 ASP A CA 1
ATOM 547 C C . ASP A 1 68 ? -2.286 -4.748 -2.707 1.00 88.88 68 ASP A C 1
ATOM 549 O O . ASP A 1 68 ? -3.293 -4.515 -2.035 1.00 88.88 68 ASP A O 1
ATOM 553 N N . ARG A 1 69 ? -1.459 -5.758 -2.399 1.00 88.38 69 ARG A N 1
ATOM 554 C CA . ARG A 1 69 ? -1.688 -6.652 -1.250 1.00 88.38 69 ARG A CA 1
ATOM 555 C C . ARG A 1 69 ? -1.731 -5.895 0.078 1.00 88.38 69 ARG A C 1
ATOM 557 O O . ARG A 1 69 ? -2.643 -6.127 0.869 1.00 88.38 69 ARG A O 1
ATOM 564 N N . ALA A 1 70 ? -0.781 -4.987 0.311 1.00 85.38 70 ALA A N 1
ATOM 565 C CA . ALA A 1 70 ? -0.718 -4.198 1.543 1.00 85.38 70 ALA A CA 1
ATOM 566 C C . ALA A 1 70 ? -1.927 -3.257 1.699 1.00 85.38 70 ALA A C 1
ATOM 568 O O . ALA A 1 70 ? -2.464 -3.081 2.795 1.00 85.38 70 ALA A O 1
ATOM 569 N N . ARG A 1 71 ? -2.403 -2.676 0.593 1.00 85.25 71 ARG A N 1
ATOM 570 C CA . ARG A 1 71 ? -3.595 -1.823 0.584 1.00 85.25 71 ARG A CA 1
ATOM 571 C C . ARG A 1 71 ? -4.854 -2.610 0.953 1.00 85.25 71 ARG A C 1
ATOM 573 O O . ARG A 1 71 ? -5.660 -2.139 1.755 1.00 85.25 71 ARG A O 1
ATOM 580 N N . HIS A 1 72 ? -5.013 -3.812 0.400 1.00 80.44 72 HIS A N 1
ATOM 581 C CA . HIS A 1 72 ? -6.160 -4.676 0.686 1.00 80.44 72 HIS A CA 1
ATOM 582 C C . HIS A 1 72 ? -6.160 -5.203 2.128 1.00 80.44 72 HIS A C 1
ATOM 584 O O . HIS A 1 72 ? -7.218 -5.230 2.759 1.00 80.44 72 HIS A O 1
ATOM 590 N N . SER A 1 73 ? -4.996 -5.561 2.686 1.00 77.75 73 SER A N 1
ATOM 591 C CA . SER A 1 73 ? -4.910 -6.001 4.086 1.00 77.75 73 SER A CA 1
ATOM 592 C C . SER A 1 73 ? -5.291 -4.882 5.060 1.00 77.75 73 SER A C 1
ATOM 594 O O . SER A 1 73 ? -6.101 -5.111 5.957 1.00 77.75 73 SER A O 1
ATOM 596 N N . SER A 1 74 ? -4.821 -3.652 4.828 1.00 74.19 74 SER A N 1
ATOM 597 C CA . SER A 1 74 ? -5.171 -2.490 5.659 1.00 74.19 74 SER A CA 1
ATOM 598 C C . SER A 1 74 ? -6.681 -2.197 5.676 1.00 74.19 74 SER A C 1
ATOM 600 O O . SER A 1 74 ? -7.248 -1.885 6.726 1.00 74.19 74 SER A O 1
ATOM 602 N N . GLY A 1 75 ? -7.367 -2.368 4.539 1.00 79.12 75 GLY A N 1
ATOM 603 C CA . GLY A 1 75 ? -8.829 -2.258 4.477 1.00 79.12 75 GLY A CA 1
ATOM 604 C C . GLY A 1 75 ? -9.542 -3.307 5.340 1.00 79.12 75 GLY A C 1
ATOM 605 O O . GLY A 1 75 ? -10.518 -2.989 6.024 1.00 79.12 75 GLY A O 1
ATOM 606 N N . SER A 1 76 ? -9.027 -4.540 5.364 1.00 77.88 76 SER A N 1
ATOM 607 C CA . SER A 1 76 ? -9.576 -5.616 6.199 1.00 77.88 76 SER A CA 1
ATOM 608 C C . SER A 1 76 ? -9.389 -5.359 7.701 1.00 77.88 76 SER A C 1
ATOM 610 O O . SER A 1 76 ? -10.306 -5.617 8.486 1.00 77.88 76 SER A O 1
ATOM 612 N N . ASP A 1 77 ? -8.258 -4.767 8.095 1.00 82.62 77 ASP A N 1
ATOM 613 C CA . ASP A 1 77 ? -7.986 -4.390 9.486 1.00 82.62 77 ASP A CA 1
ATOM 614 C C . ASP A 1 77 ? -8.932 -3.280 9.958 1.00 82.62 77 ASP A C 1
ATOM 616 O O . ASP A 1 77 ? -9.481 -3.356 11.060 1.00 82.62 77 ASP A O 1
ATOM 620 N N . SER A 1 78 ? -9.205 -2.291 9.098 1.00 83.69 78 SER A N 1
ATOM 621 C CA . SER A 1 78 ? -10.192 -1.241 9.380 1.00 83.69 78 SER A CA 1
ATOM 622 C C . SER A 1 78 ? -11.594 -1.819 9.598 1.00 83.69 78 SER A C 1
ATOM 624 O O . SER A 1 78 ? -12.266 -1.467 10.570 1.00 83.69 78 SER A O 1
ATOM 626 N N . ALA A 1 79 ? -12.029 -2.753 8.745 1.00 88.44 79 ALA A N 1
ATOM 627 C CA . ALA A 1 79 ? -13.333 -3.400 8.884 1.00 88.44 79 ALA A CA 1
ATOM 628 C C . ALA A 1 79 ? -13.442 -4.203 10.193 1.00 88.44 79 ALA A C 1
ATOM 630 O O . ALA A 1 79 ? -14.438 -4.093 10.913 1.00 88.44 79 ALA A O 1
ATOM 631 N N . ARG A 1 80 ? -12.394 -4.961 10.546 1.00 89.69 80 ARG A N 1
ATOM 632 C CA . ARG A 1 80 ? -12.331 -5.708 11.810 1.00 89.69 80 ARG A CA 1
ATOM 633 C C . ARG A 1 80 ? -12.376 -4.772 13.018 1.00 89.69 80 ARG A C 1
ATOM 635 O O . ARG A 1 80 ? -13.111 -5.043 13.966 1.00 89.69 80 ARG A O 1
ATOM 642 N N . HIS A 1 81 ? -11.641 -3.663 12.976 1.00 88.94 81 HIS A N 1
ATOM 643 C CA . HIS A 1 81 ? -11.658 -2.660 14.037 1.00 88.94 81 HIS A CA 1
ATOM 644 C C . HIS A 1 81 ? -13.060 -2.064 14.229 1.00 88.94 81 HIS A C 1
ATOM 646 O O . HIS A 1 81 ? -13.572 -2.036 15.346 1.00 88.94 81 HIS A O 1
ATOM 652 N N . GLN A 1 82 ? -13.736 -1.680 13.142 1.00 93.06 82 GLN A N 1
ATOM 653 C CA . GLN A 1 82 ? -15.109 -1.169 13.210 1.00 93.06 82 GLN A CA 1
ATOM 654 C C . GLN A 1 82 ? -16.087 -2.191 13.804 1.00 93.06 82 GLN A C 1
ATOM 656 O O . GLN A 1 82 ? -16.976 -1.823 14.572 1.00 93.06 82 GLN A O 1
ATOM 661 N N . GLN A 1 83 ? -15.929 -3.47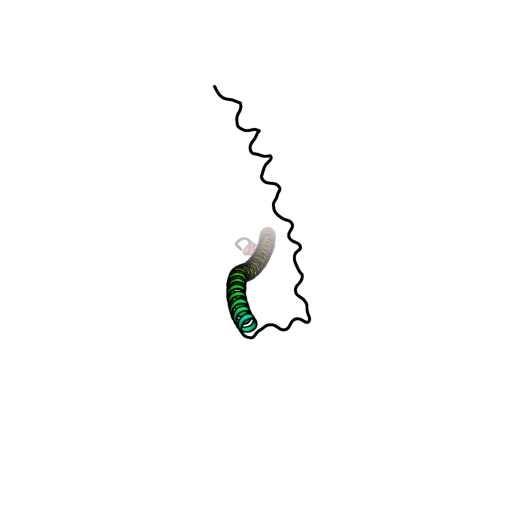7 13.480 1.00 95.12 83 GLN A N 1
ATOM 662 C CA . GLN A 1 83 ? -16.748 -4.537 14.066 1.00 95.12 83 GLN A CA 1
ATOM 663 C C . GLN A 1 83 ? -16.522 -4.661 15.581 1.00 95.12 83 GLN A C 1
ATOM 665 O O . GLN A 1 83 ? -17.491 -4.773 16.332 1.00 95.12 83 GLN A O 1
ATOM 670 N N . GLN A 1 84 ? -15.268 -4.598 16.037 1.00 94.38 84 GLN A N 1
ATOM 671 C CA . GLN A 1 84 ? -14.929 -4.644 17.463 1.00 94.38 84 GLN A CA 1
ATOM 672 C C . GLN A 1 84 ? -15.499 -3.447 18.229 1.00 94.38 84 GLN A C 1
ATOM 674 O O . GLN A 1 84 ? -16.078 -3.635 19.297 1.00 94.38 84 GLN A O 1
ATOM 679 N N . VAL A 1 85 ? -15.415 -2.238 17.662 1.00 96.69 85 VAL A N 1
ATOM 680 C CA . VAL A 1 85 ? -16.012 -1.029 18.254 1.00 96.69 85 VAL A CA 1
ATOM 681 C C . VAL A 1 85 ? -17.524 -1.199 18.420 1.00 96.69 85 VAL A C 1
ATOM 683 O O . VAL A 1 85 ? -18.050 -0.994 19.512 1.00 96.69 85 VAL A O 1
ATOM 686 N N . ARG A 1 86 ? -18.227 -1.670 17.381 1.00 97.62 86 ARG A N 1
ATOM 687 C CA . ARG A 1 86 ? -19.679 -1.920 17.453 1.00 97.62 86 ARG A CA 1
ATOM 688 C C . ARG A 1 86 ? -20.042 -2.972 18.502 1.00 97.62 86 ARG A C 1
ATOM 690 O O . ARG A 1 86 ? -21.047 -2.819 19.195 1.00 97.62 86 ARG A O 1
ATOM 697 N N . ALA A 1 87 ? -19.243 -4.034 18.617 1.00 97.31 87 ALA A N 1
ATOM 698 C CA . ALA A 1 87 ? -19.453 -5.083 19.611 1.00 97.31 87 ALA A CA 1
ATOM 699 C C . ALA A 1 87 ? -19.271 -4.548 21.039 1.00 97.31 87 ALA A C 1
ATOM 701 O O . ALA A 1 87 ? -20.132 -4.779 21.887 1.00 97.31 87 ALA A O 1
ATOM 702 N N . TYR A 1 88 ? -18.209 -3.776 21.276 1.00 96.12 88 TYR A N 1
ATOM 703 C CA . TYR A 1 88 ? -17.948 -3.122 22.557 1.00 96.12 88 TYR A CA 1
ATOM 704 C C . TYR A 1 88 ? -19.067 -2.148 22.945 1.00 96.12 88 TYR A C 1
ATOM 706 O O . TYR A 1 88 ? -19.560 -2.177 24.069 1.00 96.12 88 TYR A O 1
ATOM 714 N N . GLU A 1 89 ? -19.530 -1.319 22.009 1.00 98.19 89 GLU A N 1
ATOM 715 C CA . GLU A 1 89 ? -20.636 -0.394 22.262 1.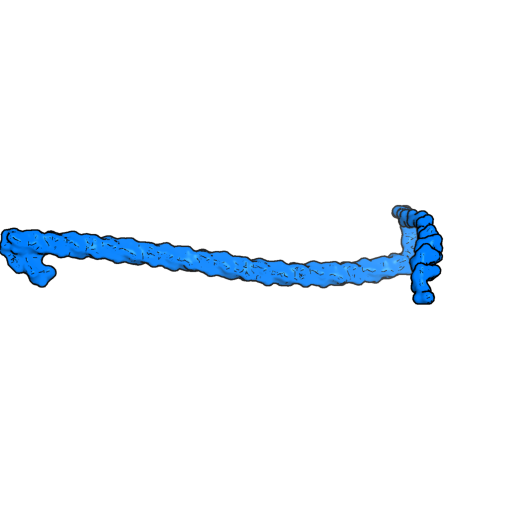00 98.19 89 GLU A CA 1
ATOM 716 C C . GLU A 1 89 ? -21.945 -1.115 22.601 1.00 98.19 89 GLU A C 1
ATOM 718 O O . GLU A 1 89 ? -22.700 -0.654 23.457 1.00 98.19 89 GLU A O 1
ATOM 723 N N . ALA A 1 90 ? -22.235 -2.235 21.933 1.00 97.75 90 ALA A N 1
ATOM 724 C CA . ALA A 1 90 ? -23.403 -3.050 22.248 1.00 97.75 90 ALA A CA 1
ATOM 725 C C . ALA A 1 90 ? -23.304 -3.662 23.649 1.00 97.75 90 ALA A C 1
ATOM 727 O O . ALA A 1 90 ? -24.298 -3.693 24.372 1.00 97.75 90 ALA A O 1
ATOM 728 N N . ASP A 1 91 ? -22.113 -4.111 24.035 1.00 97.88 91 ASP A N 1
ATOM 729 C CA . ASP A 1 91 ? -21.874 -4.687 25.351 1.00 97.88 91 ASP A CA 1
ATOM 730 C C . ASP A 1 91 ? -21.998 -3.654 26.469 1.00 97.88 91 ASP A C 1
ATOM 732 O O . ASP A 1 91 ? -22.714 -3.871 27.446 1.00 97.88 91 ASP A O 1
ATOM 736 N N . ARG A 1 92 ? -21.420 -2.468 26.254 1.00 98.38 92 ARG A N 1
ATOM 737 C CA . ARG A 1 92 ? -21.554 -1.327 27.160 1.00 98.38 92 ARG A CA 1
ATOM 738 C C . ARG A 1 92 ? -23.019 -0.970 27.409 1.00 98.38 92 ARG A C 1
ATOM 740 O O . ARG A 1 92 ? -23.408 -0.797 28.558 1.00 98.38 92 ARG A O 1
ATOM 747 N N . ARG A 1 93 ? -23.848 -0.924 26.357 1.00 98.44 93 ARG A N 1
ATOM 748 C CA . ARG A 1 93 ? -25.291 -0.657 26.496 1.00 98.44 93 ARG A CA 1
ATOM 749 C C . ARG A 1 93 ? -26.010 -1.727 27.318 1.00 98.44 93 ARG A C 1
ATOM 751 O O . ARG A 1 93 ? -26.839 -1.381 28.151 1.00 98.44 93 ARG A O 1
ATOM 758 N N . ARG A 1 94 ? -25.692 -3.010 27.111 1.00 98.38 94 ARG A N 1
ATOM 759 C CA . ARG A 1 94 ? -26.278 -4.109 27.901 1.00 98.38 94 ARG A CA 1
ATOM 760 C C . ARG A 1 94 ? -25.893 -4.013 29.371 1.00 98.38 94 ARG A C 1
ATOM 762 O O . ARG A 1 94 ? -26.748 -4.177 30.231 1.00 98.38 94 ARG A O 1
ATOM 769 N N . TYR A 1 95 ? -24.630 -3.707 29.652 1.00 97.56 95 TYR A N 1
ATOM 770 C CA . TYR A 1 95 ? -24.162 -3.495 31.017 1.00 97.56 95 TYR A CA 1
ATOM 771 C C . TYR A 1 95 ? -24.871 -2.309 31.680 1.00 97.56 95 TYR A C 1
ATOM 773 O O . TYR A 1 95 ? -25.360 -2.428 32.798 1.00 97.56 95 TYR A O 1
ATOM 781 N N . GLU A 1 96 ? -24.979 -1.175 30.983 1.00 98.38 96 GLU A N 1
ATOM 782 C CA . GLU A 1 96 ? -25.690 0.007 31.483 1.00 98.38 96 GLU A CA 1
ATOM 783 C C . GLU A 1 96 ? -27.163 -0.306 31.802 1.00 98.38 96 GLU A C 1
ATOM 785 O O . GLU A 1 96 ? -27.652 0.110 32.852 1.00 98.38 96 GLU A O 1
ATOM 790 N N . GLN A 1 97 ? -27.839 -1.086 30.951 1.00 98.44 97 GLN A N 1
ATOM 791 C CA . GLN A 1 97 ? -29.213 -1.550 31.178 1.00 98.44 97 GLN A CA 1
ATOM 792 C C . GLN A 1 97 ? -29.320 -2.483 32.387 1.00 98.44 97 GLN A C 1
ATOM 794 O O . GLN A 1 97 ? -30.138 -2.227 33.264 1.00 98.44 97 GLN A O 1
ATOM 799 N N . ALA A 1 98 ? -28.462 -3.501 32.484 1.00 98.06 98 ALA A N 1
ATOM 800 C CA . ALA A 1 98 ? -28.453 -4.428 33.616 1.00 98.06 98 ALA A CA 1
ATOM 801 C C . ALA 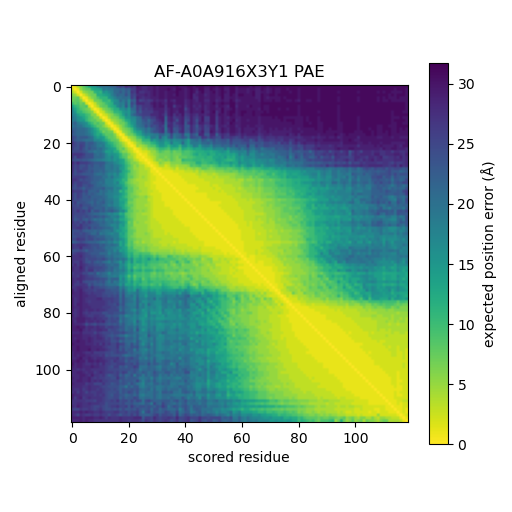A 1 98 ? -28.178 -3.706 34.945 1.00 98.06 98 ALA A C 1
ATOM 803 O O . ALA A 1 98 ? -28.788 -4.003 35.967 1.00 98.06 98 ALA A O 1
ATOM 804 N N . MET A 1 99 ? -27.295 -2.704 34.934 1.00 98.19 99 MET A N 1
ATOM 805 C CA . MET A 1 99 ? -27.027 -1.878 36.110 1.00 98.19 99 MET A CA 1
ATOM 806 C C . MET A 1 99 ? -28.191 -0.952 36.466 1.00 98.19 99 MET A C 1
ATOM 808 O O . MET A 1 99 ? -28.324 -0.585 37.631 1.00 98.19 99 MET A O 1
ATOM 812 N N . ALA A 1 100 ? -28.986 -0.508 35.491 1.00 98.25 100 ALA A N 1
ATOM 813 C CA . ALA A 1 100 ? -30.204 0.250 35.758 1.00 98.25 100 ALA A CA 1
ATOM 814 C C . ALA A 1 100 ? -31.275 -0.654 36.384 1.00 98.25 100 ALA A C 1
ATOM 816 O O . ALA A 1 100 ? -31.757 -0.338 37.465 1.00 98.25 100 ALA A O 1
ATOM 817 N N . GLU A 1 101 ? -31.533 -1.815 35.780 1.00 97.38 101 GLU A N 1
ATOM 818 C CA . GLU A 1 101 ? -32.471 -2.823 36.290 1.00 97.38 101 GLU A CA 1
ATOM 819 C C . GLU A 1 101 ? -32.111 -3.260 37.715 1.00 97.38 101 GLU A C 1
ATOM 821 O O . GLU A 1 101 ? -32.940 -3.197 38.617 1.00 97.38 101 GLU A O 1
ATOM 826 N N . TRP A 1 102 ? -30.838 -3.571 37.965 1.00 96.81 102 TRP A N 1
ATOM 827 C CA . TRP A 1 102 ? -30.369 -3.919 39.305 1.00 96.81 102 TRP A CA 1
ATOM 828 C C . TRP A 1 102 ? -30.606 -2.798 40.330 1.00 96.81 102 TRP A C 1
ATOM 830 O O . TRP A 1 102 ? -30.964 -3.063 41.477 1.00 96.81 102 TRP A O 1
ATOM 840 N N . ARG A 1 103 ? -30.413 -1.527 39.946 1.00 98.00 103 ARG A N 1
ATOM 841 C CA . ARG A 1 103 ? -30.679 -0.391 40.847 1.00 98.00 103 ARG A CA 1
ATOM 842 C C . ARG A 1 103 ? -32.165 -0.273 41.172 1.00 98.00 103 ARG A C 1
ATOM 844 O O . ARG A 1 103 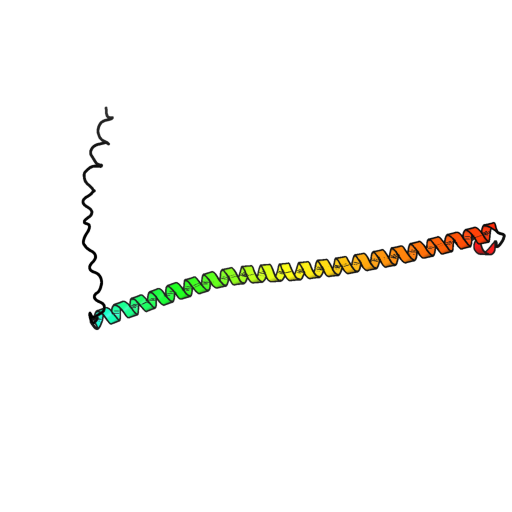? -32.487 0.018 42.326 1.00 98.00 103 ARG A O 1
ATOM 851 N N . ASP A 1 104 ? -33.030 -0.501 40.191 1.00 97.56 104 ASP A N 1
ATOM 852 C CA . ASP A 1 104 ? -34.482 -0.471 40.366 1.00 97.56 104 ASP A CA 1
ATOM 853 C C . ASP A 1 104 ? -34.947 -1.614 41.282 1.00 97.56 104 ASP A C 1
ATOM 855 O O . ASP A 1 104 ? -35.682 -1.368 42.241 1.00 97.56 104 ASP A O 1
ATOM 859 N N . ASP A 1 105 ? -34.432 -2.830 41.085 1.00 97.94 105 ASP A N 1
ATOM 860 C CA . ASP A 1 105 ? -34.724 -3.996 41.929 1.00 97.94 105 ASP A CA 1
ATOM 861 C C . ASP A 1 105 ? -34.265 -3.779 43.381 1.00 97.94 105 ASP A C 1
ATOM 863 O O . ASP A 1 105 ? -35.006 -4.036 44.339 1.00 97.94 105 ASP A O 1
ATOM 867 N N . VAL A 1 106 ? -33.068 -3.212 43.572 1.00 97.56 106 VAL A N 1
ATOM 868 C CA . VAL A 1 106 ? -32.564 -2.829 44.900 1.00 97.56 106 VAL A CA 1
ATOM 869 C C . VAL A 1 106 ? -33.454 -1.766 45.549 1.00 97.56 106 VAL A C 1
ATOM 871 O O . VAL A 1 106 ? -33.711 -1.834 46.756 1.00 97.56 106 VAL A O 1
ATOM 874 N N . ALA A 1 107 ? -33.924 -0.776 44.787 1.00 98.00 107 ALA A N 1
ATOM 875 C CA . ALA A 1 107 ? -34.821 0.254 45.299 1.00 98.00 107 ALA A CA 1
ATOM 876 C C . ALA A 1 107 ? -36.185 -0.331 45.709 1.00 98.00 107 ALA A C 1
ATOM 878 O O . ALA A 1 107 ? -36.664 -0.030 46.804 1.00 98.00 107 ALA A O 1
ATOM 879 N N . ALA A 1 108 ? -36.767 -1.213 44.891 1.00 97.88 108 ALA A N 1
ATOM 880 C CA . ALA A 1 108 ? -38.024 -1.901 45.185 1.00 97.88 108 ALA A CA 1
ATOM 881 C C . ALA A 1 108 ? -37.914 -2.776 46.443 1.00 97.88 108 ALA A C 1
ATOM 883 O O . ALA A 1 108 ? -38.737 -2.664 47.355 1.00 97.88 108 ALA A O 1
ATOM 884 N N . CYS A 1 109 ? -36.841 -3.563 46.551 1.00 97.56 109 CYS A N 1
ATOM 885 C CA . CYS A 1 109 ? -36.534 -4.354 47.742 1.00 97.56 109 CYS A CA 1
ATOM 886 C C . CYS A 1 109 ? -36.503 -3.483 49.010 1.00 97.56 109 CYS A C 1
ATOM 888 O O . CYS A 1 109 ? -37.141 -3.802 50.016 1.00 97.56 109 CYS A O 1
ATOM 890 N N . ARG A 1 110 ? -35.811 -2.334 48.957 1.00 96.94 110 ARG A N 1
ATOM 891 C CA . ARG A 1 110 ? -35.733 -1.383 50.081 1.00 96.94 110 ARG A CA 1
ATOM 892 C C . ARG A 1 110 ? -37.073 -0.729 50.418 1.00 96.94 110 ARG A C 1
ATOM 894 O O . ARG A 1 110 ? -37.273 -0.350 51.567 1.00 96.94 110 ARG A O 1
ATOM 901 N N . ALA A 1 111 ? -37.979 -0.616 49.451 1.00 97.88 111 ALA A N 1
ATOM 902 C CA . ALA A 1 111 ? -39.336 -0.117 49.652 1.00 97.88 111 ALA A CA 1
ATOM 903 C C . ALA A 1 111 ? -40.303 -1.173 50.235 1.00 97.88 111 ALA A C 1
ATOM 905 O O . ALA A 1 111 ? -41.462 -0.851 50.486 1.00 97.88 111 ALA A O 1
ATOM 906 N N . GLY A 1 112 ? -39.839 -2.406 50.483 1.00 97.00 112 GLY A N 1
ATOM 907 C CA . GLY A 1 112 ? -40.628 -3.487 51.087 1.00 97.00 112 GLY A CA 1
ATOM 908 C C . GLY A 1 112 ? -41.170 -4.518 50.093 1.00 97.00 112 GLY A C 1
ATOM 909 O O . GLY A 1 112 ? -41.824 -5.472 50.512 1.00 97.00 112 GLY A O 1
ATOM 910 N N . TYR A 1 113 ? -40.868 -4.375 48.799 1.00 96.88 113 TYR A N 1
ATOM 911 C CA . TYR A 1 113 ? -41.187 -5.365 47.767 1.00 96.88 113 TYR A CA 1
ATOM 912 C C . TYR A 1 113 ? -40.141 -6.490 47.777 1.00 96.88 113 TYR A C 1
ATOM 914 O O . TYR A 1 113 ? -39.231 -6.550 46.944 1.00 96.88 113 TYR A O 1
ATOM 922 N N . TYR A 1 114 ? -40.211 -7.356 48.792 1.00 94.06 114 TYR A N 1
ATOM 923 C CA . TYR A 1 114 ? -39.181 -8.360 49.083 1.00 94.06 114 TYR A CA 1
ATOM 924 C C . TYR A 1 114 ? -38.959 -9.398 47.970 1.00 94.06 114 TYR A C 1
ATOM 926 O O . TYR A 1 114 ? -37.905 -10.036 47.923 1.00 94.06 114 TYR A O 1
ATOM 934 N N . GLU A 1 115 ? -39.912 -9.566 47.055 1.00 94.25 115 GLU A N 1
ATOM 935 C CA . GLU A 1 115 ? -39.780 -10.401 45.862 1.00 94.25 115 GLU A CA 1
ATOM 936 C C . GLU A 1 115 ? -38.642 -9.952 44.930 1.00 94.25 115 GLU A C 1
ATOM 938 O O . GLU A 1 115 ? -38.067 -10.793 44.238 1.00 94.25 115 GLU A O 1
ATOM 943 N N . TYR A 1 116 ? -38.261 -8.671 44.973 1.00 94.62 116 TYR A N 1
ATOM 944 C CA . TYR A 1 116 ? -37.157 -8.108 44.192 1.00 94.62 116 TYR A CA 1
ATOM 945 C C . TYR A 1 116 ? -35.783 -8.266 44.867 1.00 94.62 116 TYR A C 1
ATOM 947 O O . TYR A 1 116 ? -34.763 -8.164 44.203 1.00 94.62 116 TYR A O 1
ATOM 955 N N . CYS A 1 117 ? -35.706 -8.597 46.163 1.00 93.00 117 CYS A N 1
ATOM 956 C CA . CYS A 1 117 ? -34.425 -8.696 46.886 1.00 93.00 117 CYS A CA 1
ATOM 957 C C . CYS A 1 117 ? -33.517 -9.865 46.454 1.00 93.00 117 CYS A C 1
ATOM 959 O O . CYS A 1 117 ? -32.375 -9.948 46.904 1.00 93.00 117 CYS A O 1
ATOM 961 N N . ARG A 1 118 ? -34.043 -10.823 45.680 1.00 88.12 118 ARG A N 1
ATOM 962 C CA . ARG A 1 118 ? -33.329 -12.036 45.233 1.00 88.12 118 ARG A CA 1
ATOM 963 C C . ARG A 1 118 ? -33.176 -12.114 43.711 1.00 88.12 118 ARG A C 1
ATOM 965 O O . ARG A 1 118 ? -32.804 -13.179 43.217 1.00 88.12 118 ARG A O 1
ATOM 972 N N . ARG A 1 119 ? -33.537 -11.045 43.000 1.00 80.56 119 ARG A N 1
ATOM 973 C CA . ARG A 1 119 ? -33.219 -10.888 41.581 1.00 80.56 119 ARG A CA 1
ATOM 974 C C . ARG A 1 119 ? -31.825 -10.300 41.419 1.00 80.56 119 ARG A C 1
ATOM 976 O O . ARG A 1 119 ? -31.397 -9.547 42.324 1.00 80.56 119 ARG A O 1
#